Protein AF-A0A7C4TXS7-F1 (afdb_monomer)

Secondary structure (DSSP, 8-state):
--GGGS-----SS--HHHHHHHHHHHHS-HHHHHHHHGGGS---SSSSPPPPHHHHHHHHHT-

Radius of gyration: 16.3 Å; Cα contacts (8 Å, |Δi|>4): 16; chains: 1; bounding box: 31×21×44 Å

Structure (mmCIF, N/CA/C/O backbone):
data_AF-A0A7C4TXS7-F1
#
_entry.id   AF-A0A7C4TXS7-F1
#
loop_
_atom_site.group_PDB
_atom_site.id
_atom_site.type_symbol
_atom_site.label_atom_id
_atom_site.label_alt_id
_atom_site.label_comp_id
_atom_site.label_asym_id
_atom_site.label_entity_id
_atom_site.label_seq_id
_atom_site.pdbx_PDB_ins_code
_atom_site.Cartn_x
_atom_site.Cartn_y
_atom_site.Cartn_z
_atom_site.occupancy
_atom_site.B_iso_or_equiv
_atom_site.auth_seq_id
_atom_site.auth_comp_id
_atom_site.auth_asym_id
_atom_site.auth_atom_id
_atom_site.pdbx_PDB_model_num
ATOM 1 N N . MET A 1 1 ? 21.781 9.600 18.377 1.00 47.69 1 MET A N 1
ATOM 2 C CA . MET A 1 1 ? 20.837 9.328 19.482 1.00 47.69 1 MET A CA 1
ATOM 3 C C . MET A 1 1 ? 19.846 8.268 19.027 1.00 47.69 1 MET A C 1
ATOM 5 O O . MET A 1 1 ? 19.185 8.482 18.019 1.00 47.69 1 MET A O 1
ATOM 9 N N . LYS A 1 2 ? 19.796 7.107 19.692 1.00 46.81 2 LYS A N 1
ATOM 10 C CA . LYS A 1 2 ? 18.774 6.082 19.429 1.00 46.81 2 LYS A CA 1
ATOM 11 C C . LYS A 1 2 ? 17.513 6.477 20.204 1.00 46.81 2 LYS A C 1
ATOM 13 O O . LYS A 1 2 ? 17.583 6.653 21.411 1.00 46.81 2 LYS A O 1
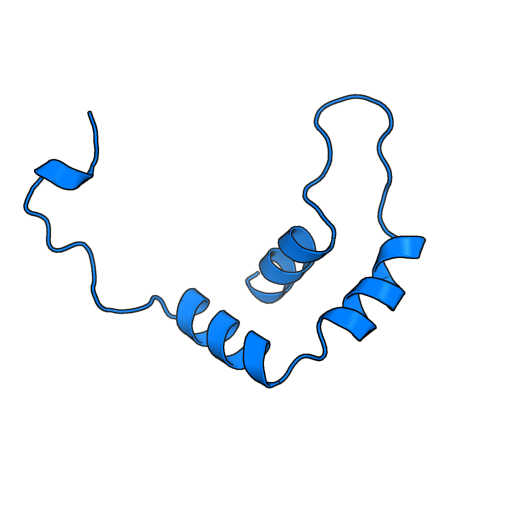ATOM 18 N N . GLN A 1 3 ? 16.385 6.624 19.510 1.00 56.16 3 GLN A N 1
ATOM 19 C CA . GLN A 1 3 ? 15.095 7.090 20.054 1.00 56.16 3 GLN A CA 1
ATOM 20 C C . GLN A 1 3 ? 14.513 6.227 21.191 1.00 56.16 3 GLN A C 1
ATOM 22 O O . GLN A 1 3 ? 13.555 6.643 21.829 1.00 56.16 3 GLN A O 1
ATOM 27 N N . ALA A 1 4 ? 15.079 5.048 21.457 1.00 55.94 4 ALA A N 1
ATOM 28 C CA . ALA A 1 4 ? 14.561 4.089 22.430 1.00 55.94 4 ALA A CA 1
ATOM 29 C C . ALA A 1 4 ? 14.755 4.497 23.907 1.00 55.94 4 ALA A C 1
ATOM 31 O O . ALA A 1 4 ? 14.117 3.910 24.769 1.00 55.94 4 ALA A O 1
ATOM 32 N N . ASP A 1 5 ? 15.612 5.479 24.202 1.00 55.75 5 ASP A N 1
ATOM 33 C CA . ASP A 1 5 ? 16.058 5.792 25.5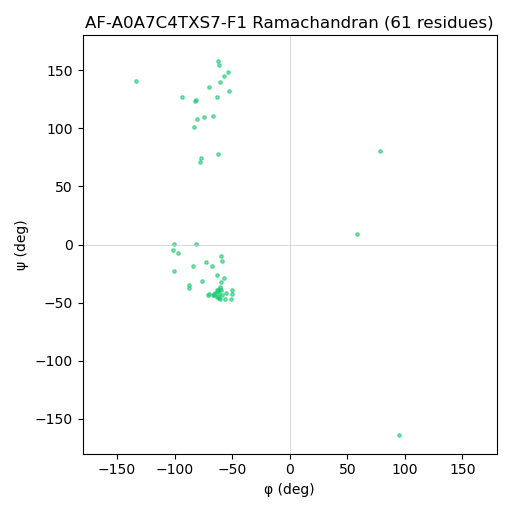73 1.00 55.75 5 ASP A CA 1
ATOM 34 C C . ASP A 1 5 ? 15.341 6.997 26.215 1.00 55.75 5 ASP A C 1
ATOM 36 O O . ASP A 1 5 ? 15.617 7.379 27.344 1.00 55.75 5 ASP A O 1
ATOM 40 N N . LEU A 1 6 ? 14.405 7.637 25.506 1.00 65.00 6 LEU A N 1
ATOM 41 C CA . LEU A 1 6 ? 13.801 8.893 25.973 1.00 65.00 6 LEU A CA 1
ATOM 42 C C . LEU A 1 6 ? 12.675 8.712 27.004 1.00 65.00 6 LEU A C 1
ATOM 44 O O . LEU A 1 6 ? 12.080 9.707 27.407 1.00 65.00 6 LEU A O 1
ATOM 48 N N . GLY A 1 7 ? 12.333 7.479 27.405 1.00 54.25 7 GLY A N 1
ATOM 49 C CA . GLY A 1 7 ? 11.246 7.219 28.367 1.00 54.25 7 GLY A CA 1
ATOM 50 C C . GLY A 1 7 ? 9.874 7.756 27.931 1.00 54.25 7 GLY A C 1
ATOM 51 O O . GLY A 1 7 ? 8.921 7.766 28.704 1.00 54.25 7 GLY A O 1
ATOM 52 N N . LEU A 1 8 ? 9.772 8.212 26.685 1.00 61.03 8 LEU A N 1
ATOM 53 C CA . LEU A 1 8 ? 8.535 8.576 26.040 1.00 61.03 8 LEU A CA 1
ATOM 54 C C . LEU A 1 8 ? 7.858 7.248 25.714 1.00 61.03 8 LEU A C 1
ATOM 56 O O . LEU A 1 8 ? 8.334 6.515 24.846 1.00 61.03 8 LEU A O 1
ATOM 60 N N . ASP A 1 9 ? 6.771 6.923 26.409 1.00 54.91 9 ASP A N 1
ATOM 61 C CA . ASP A 1 9 ? 5.809 5.928 25.936 1.00 54.91 9 ASP A CA 1
ATOM 62 C C . ASP A 1 9 ? 5.221 6.448 24.614 1.00 54.91 9 ASP A C 1
ATOM 64 O O . ASP A 1 9 ? 4.150 7.057 24.549 1.00 54.91 9 ASP A O 1
ATOM 68 N N . LEU A 1 10 ? 5.996 6.315 23.536 1.00 58.72 10 LEU A N 1
ATOM 69 C CA . LEU A 1 10 ? 5.613 6.683 22.186 1.00 58.72 10 LEU A CA 1
ATOM 70 C C . LEU A 1 10 ? 4.700 5.580 21.652 1.00 58.72 10 LEU A C 1
ATOM 72 O O . LEU A 1 10 ? 5.024 4.861 20.711 1.00 58.72 10 LEU A O 1
ATOM 76 N N . THR A 1 11 ? 3.492 5.541 22.207 1.00 57.25 11 THR A N 1
ATOM 77 C CA . THR A 1 11 ? 2.259 5.206 21.493 1.00 57.25 11 THR A CA 1
ATOM 78 C C . THR A 1 11 ? 1.997 3.716 21.224 1.00 57.25 11 THR A C 1
ATOM 80 O O . THR A 1 11 ? 2.058 3.243 20.095 1.00 57.25 11 THR A O 1
ATOM 83 N N . SER A 1 12 ? 1.492 2.990 22.230 1.00 61.00 12 SER A N 1
ATOM 84 C CA . SER A 1 12 ? 0.745 1.730 21.998 1.00 61.00 12 SER A CA 1
ATOM 85 C C . SER A 1 12 ? -0.506 1.918 21.112 1.00 61.00 12 SER A C 1
ATOM 87 O O . SER A 1 12 ? -1.082 0.964 20.582 1.00 61.00 12 SER A O 1
ATOM 89 N N . ARG A 1 13 ? -0.944 3.169 20.912 1.00 73.06 13 ARG A N 1
ATOM 90 C CA . ARG A 1 13 ? -2.063 3.531 20.040 1.00 73.06 13 ARG A CA 1
ATOM 91 C C . ARG A 1 13 ? -1.624 3.574 18.578 1.00 73.06 13 ARG A C 1
ATOM 93 O O . ARG A 1 13 ? -0.995 4.532 18.135 1.00 73.06 13 ARG A O 1
ATOM 100 N N . LYS A 1 14 ? -2.072 2.587 17.796 1.00 78.69 14 LYS A N 1
ATOM 101 C CA . LYS A 1 14 ? -1.979 2.627 16.330 1.00 78.69 14 LYS A CA 1
ATOM 102 C C . LYS A 1 14 ? -2.591 3.919 15.780 1.00 78.69 14 LYS A C 1
ATOM 104 O O . LYS A 1 14 ? -3.718 4.289 16.130 1.00 78.69 14 LYS A O 1
ATOM 109 N N . THR A 1 15 ? -1.857 4.578 14.885 1.00 88.44 15 THR A N 1
ATOM 110 C CA . THR A 1 15 ? -2.339 5.751 14.145 1.00 88.44 15 THR A CA 1
ATOM 111 C C . THR A 1 15 ? -3.539 5.370 13.273 1.00 88.44 15 THR A C 1
ATOM 113 O O . THR A 1 15 ? -3.709 4.205 12.914 1.00 88.44 15 THR A O 1
ATOM 116 N N . ARG A 1 16 ? -4.380 6.344 12.891 1.00 88.81 16 ARG A N 1
ATOM 117 C CA . ARG A 1 16 ? -5.522 6.081 11.991 1.00 88.81 16 ARG A CA 1
ATOM 118 C C . ARG A 1 16 ? -5.081 5.414 10.681 1.00 88.81 16 ARG A C 1
ATOM 120 O O . ARG A 1 16 ? -5.698 4.446 10.263 1.00 88.81 16 ARG A O 1
ATOM 127 N N . LYS A 1 17 ? -3.969 5.882 10.101 1.00 89.44 17 LYS A N 1
ATOM 128 C CA . LYS A 1 17 ? -3.356 5.298 8.898 1.00 89.44 17 LYS A CA 1
ATOM 129 C C . LYS A 1 17 ? -2.886 3.855 9.126 1.00 89.44 17 LYS A C 1
ATOM 131 O O . LYS A 1 17 ? -3.098 3.011 8.268 1.00 89.44 17 LYS A O 1
ATOM 136 N N . GLY A 1 18 ? -2.309 3.556 10.293 1.00 89.88 18 GLY A N 1
ATOM 137 C CA . GLY A 1 18 ? -1.915 2.190 10.655 1.00 89.88 18 GLY A CA 1
ATOM 138 C C . GLY A 1 18 ? -3.107 1.237 10.760 1.00 89.88 18 GLY A C 1
ATOM 139 O O . GLY A 1 18 ? -3.066 0.157 10.185 1.00 89.88 18 GLY A O 1
ATOM 140 N N . LYS A 1 19 ? -4.193 1.662 11.419 1.00 92.38 19 LYS A N 1
ATOM 141 C CA . LYS A 1 19 ? -5.428 0.861 11.506 1.00 92.38 19 LYS A CA 1
ATOM 142 C C . LYS A 1 19 ? -6.044 0.597 10.133 1.00 92.38 19 LYS A C 1
ATOM 144 O O . LYS A 1 19 ? -6.438 -0.524 9.855 1.00 92.38 19 LYS A O 1
ATOM 149 N N . PHE A 1 20 ? -6.077 1.616 9.277 1.00 91.44 20 PHE A N 1
ATOM 150 C CA . PHE A 1 20 ? -6.573 1.476 7.912 1.00 91.44 20 PHE A CA 1
ATOM 151 C C . PHE A 1 20 ? -5.751 0.456 7.113 1.00 91.44 20 PHE A C 1
ATOM 153 O O . PHE A 1 20 ? -6.324 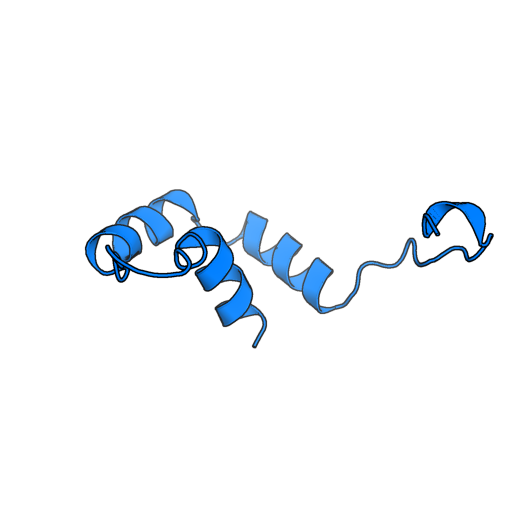-0.446 6.517 1.00 91.44 20 PHE A O 1
ATOM 160 N N . LEU A 1 21 ? -4.414 0.522 7.165 1.00 91.25 21 LEU A N 1
ATOM 161 C CA . LEU A 1 21 ? -3.569 -0.488 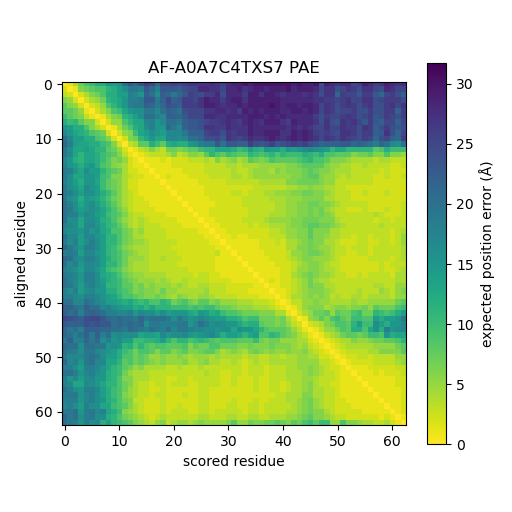6.518 1.00 91.25 21 LEU A CA 1
ATOM 162 C C . LEU A 1 21 ? -3.809 -1.905 7.065 1.00 91.25 21 LEU A C 1
ATOM 164 O O . LEU A 1 21 ? -3.809 -2.847 6.280 1.00 91.25 21 LEU A O 1
ATOM 168 N N . ASP A 1 22 ? -4.039 -2.067 8.374 1.00 92.31 22 ASP A N 1
ATOM 169 C CA . ASP A 1 22 ? -4.367 -3.381 8.952 1.00 92.31 22 ASP A CA 1
ATOM 170 C C . ASP A 1 22 ? -5.695 -3.934 8.410 1.00 92.31 22 ASP A C 1
ATOM 172 O O . ASP A 1 22 ? -5.831 -5.137 8.184 1.00 92.31 22 ASP A O 1
ATOM 176 N N . GLU A 1 23 ? -6.696 -3.069 8.235 1.00 93.19 23 GLU A N 1
ATOM 177 C CA . GLU A 1 23 ? -7.977 -3.442 7.631 1.00 93.19 23 GLU A CA 1
ATOM 178 C C . GLU A 1 23 ? -7.779 -3.831 6.164 1.00 93.19 23 GLU A C 1
ATOM 180 O O . GLU A 1 23 ? -8.277 -4.874 5.737 1.00 93.19 23 GLU A O 1
ATOM 185 N N . MET A 1 24 ? -6.977 -3.063 5.420 1.00 92.75 24 MET A N 1
ATOM 186 C CA . MET A 1 24 ? -6.617 -3.377 4.036 1.00 92.75 24 MET A CA 1
ATOM 187 C C . MET A 1 24 ? -5.895 -4.716 3.900 1.00 92.75 24 MET A C 1
ATOM 189 O O . MET A 1 24 ? -6.183 -5.459 2.967 1.00 92.75 24 MET A O 1
ATOM 193 N N . GLU A 1 25 ? -5.006 -5.065 4.830 1.00 92.31 25 GLU A N 1
ATOM 194 C CA . GLU A 1 25 ? -4.315 -6.361 4.833 1.00 92.31 25 GLU A CA 1
ATOM 195 C C . GLU A 1 25 ? -5.290 -7.548 4.858 1.00 92.31 25 GLU A C 1
ATOM 197 O O . GLU A 1 25 ? -4.995 -8.607 4.315 1.00 92.31 25 GLU A O 1
ATOM 202 N N . ARG A 1 26 ? -6.481 -7.362 5.437 1.00 93.00 26 ARG A N 1
ATOM 203 C CA . ARG A 1 26 ? -7.512 -8.406 5.518 1.00 93.00 26 ARG A CA 1
ATOM 204 C C . ARG A 1 26 ? -8.427 -8.450 4.301 1.00 93.00 26 ARG A C 1
ATOM 206 O O . ARG A 1 26 ? -8.903 -9.526 3.957 1.00 93.00 26 ARG A O 1
ATOM 213 N N . VAL A 1 27 ? -8.731 -7.297 3.703 1.00 93.12 27 VAL A N 1
ATOM 214 C CA . VAL A 1 27 ? -9.757 -7.197 2.647 1.00 93.12 27 VAL A CA 1
ATOM 215 C C . VAL A 1 27 ? -9.180 -7.157 1.236 1.00 93.12 27 VAL A C 1
ATOM 217 O O . VAL A 1 27 ? -9.887 -7.482 0.284 1.00 93.12 27 VAL A O 1
ATOM 220 N N . VAL A 1 28 ? -7.918 -6.757 1.074 1.00 89.88 28 VAL A N 1
ATOM 221 C CA . VAL A 1 28 ? -7.296 -6.595 -0.243 1.00 89.88 28 VAL A CA 1
ATOM 222 C C . VAL A 1 28 ? -6.555 -7.875 -0.640 1.00 89.88 28 VAL A C 1
ATOM 224 O O . VAL A 1 28 ? -5.677 -8.328 0.095 1.00 89.88 28 VAL A O 1
ATOM 227 N N . PRO A 1 29 ? -6.822 -8.445 -1.830 1.00 93.75 29 PRO A N 1
ATOM 228 C CA . PRO A 1 29 ? -6.058 -9.571 -2.358 1.00 93.75 29 PRO A CA 1
ATOM 229 C C . PRO A 1 29 ? -4.708 -9.089 -2.917 1.00 93.75 29 PRO A C 1
ATOM 231 O O . PRO A 1 29 ? -4.515 -9.007 -4.132 1.00 93.75 29 PRO A O 1
ATOM 234 N N . TRP A 1 30 ? -3.764 -8.759 -2.030 1.00 91.81 30 TRP A N 1
ATOM 235 C CA . TRP A 1 30 ? -2.485 -8.126 -2.384 1.00 91.81 30 TRP A CA 1
ATOM 236 C C . TRP A 1 30 ? -1.724 -8.849 -3.488 1.00 91.81 30 TRP A C 1
ATOM 238 O O . TRP A 1 30 ? -1.321 -8.210 -4.450 1.00 91.81 30 TRP A O 1
ATOM 248 N N . ALA A 1 31 ? -1.584 -10.173 -3.410 1.00 91.50 31 ALA A N 1
ATOM 249 C CA . ALA A 1 31 ? -0.851 -10.938 -4.419 1.00 91.50 31 ALA A CA 1
ATOM 250 C C . ALA A 1 31 ? -1.443 -10.777 -5.833 1.00 91.50 31 ALA A C 1
ATOM 252 O O . ALA A 1 31 ? -0.707 -10.570 -6.794 1.00 91.50 31 ALA A O 1
ATOM 253 N N . GLN A 1 32 ? -2.774 -10.820 -5.959 1.00 93.50 32 GLN A N 1
ATOM 254 C CA . GLN A 1 32 ? -3.453 -10.664 -7.249 1.00 93.50 32 GLN A CA 1
ATOM 255 C C . GLN A 1 32 ? -3.328 -9.229 -7.760 1.00 93.50 32 GLN A C 1
ATOM 257 O O . GLN A 1 32 ? -3.049 -9.002 -8.934 1.00 93.50 32 GLN A O 1
ATOM 262 N N . LEU A 1 33 ? -3.49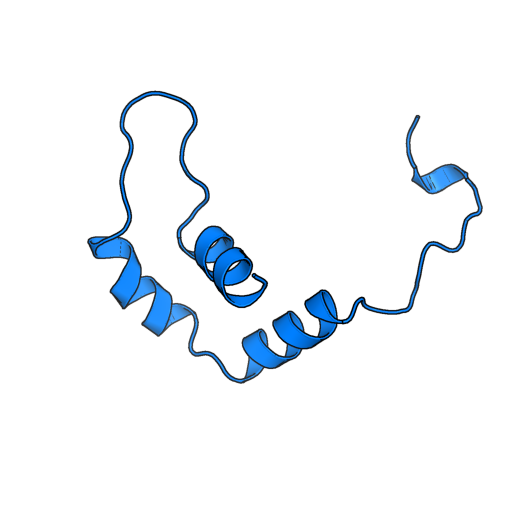2 -8.256 -6.863 1.00 91.56 33 LEU A N 1
ATOM 263 C CA . LEU A 1 33 ? -3.384 -6.845 -7.202 1.00 91.56 33 LEU A CA 1
ATOM 264 C C . LEU A 1 33 ? -1.960 -6.477 -7.644 1.00 91.56 33 LEU A C 1
ATOM 266 O O . LEU A 1 33 ? -1.785 -5.774 -8.636 1.00 91.56 33 LEU A O 1
ATOM 270 N N . LEU A 1 34 ? -0.940 -6.993 -6.957 1.00 92.00 34 LEU A N 1
ATOM 271 C CA . LEU A 1 34 ? 0.459 -6.790 -7.327 1.00 92.00 34 LEU A CA 1
ATOM 272 C C . LEU A 1 34 ? 0.791 -7.445 -8.663 1.00 92.00 34 LEU A C 1
ATOM 274 O O . LEU A 1 34 ? 1.411 -6.789 -9.494 1.00 92.00 34 LEU A O 1
ATOM 278 N N . ALA A 1 35 ? 0.310 -8.664 -8.918 1.00 93.19 35 ALA A N 1
ATOM 279 C CA . ALA A 1 35 ? 0.510 -9.338 -10.200 1.00 93.19 35 ALA A CA 1
ATOM 280 C C . ALA A 1 35 ? -0.072 -8.549 -11.389 1.00 93.19 35 ALA A C 1
ATOM 282 O O . ALA A 1 35 ? 0.485 -8.585 -12.484 1.00 93.19 35 ALA A O 1
ATOM 283 N N . LEU A 1 36 ? -1.165 -7.805 -11.179 1.00 92.88 36 LEU A N 1
ATOM 284 C CA . LEU A 1 36 ? -1.739 -6.919 -12.197 1.00 92.88 36 LEU A CA 1
ATOM 285 C C . LEU A 1 36 ? -0.940 -5.621 -12.376 1.00 92.88 36 LEU A C 1
ATOM 287 O O . LEU A 1 36 ? -0.905 -5.073 -13.473 1.00 92.88 36 LEU A O 1
ATOM 291 N N . ILE A 1 37 ? -0.309 -5.112 -11.316 1.00 89.44 37 ILE A N 1
ATOM 292 C CA . ILE A 1 37 ? 0.400 -3.823 -11.334 1.00 89.44 37 ILE A CA 1
ATOM 293 C C . ILE A 1 37 ? 1.852 -3.974 -11.794 1.00 89.44 37 ILE A C 1
ATOM 295 O O . ILE A 1 37 ? 2.359 -3.105 -12.503 1.00 89.44 37 ILE A O 1
ATOM 299 N N . GLU A 1 38 ? 2.534 -5.055 -11.413 1.00 88.12 38 GLU A N 1
ATOM 300 C CA . GLU A 1 38 ? 3.948 -5.299 -11.727 1.00 88.12 38 GLU A CA 1
ATOM 301 C C . GLU A 1 38 ? 4.311 -5.129 -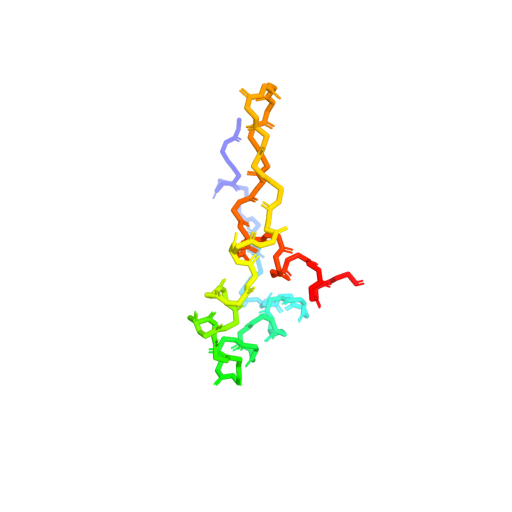13.213 1.00 88.12 38 GLU A C 1
ATOM 303 O O . GLU A 1 38 ? 5.336 -4.493 -13.482 1.00 88.12 38 GLU A O 1
ATOM 308 N N . PRO A 1 39 ? 3.508 -5.606 -14.188 1.00 89.50 39 PRO A N 1
ATOM 309 C CA . PRO A 1 39 ? 3.795 -5.415 -15.611 1.00 89.50 39 PRO A CA 1
ATOM 310 C C . PRO A 1 39 ? 3.785 -3.946 -16.054 1.00 89.50 39 PRO A C 1
ATOM 312 O O . PRO A 1 39 ? 4.443 -3.590 -17.030 1.00 89.50 39 PRO A O 1
ATOM 315 N N . HIS A 1 40 ? 3.047 -3.093 -15.344 1.00 86.69 40 HIS A N 1
ATOM 316 C CA . HIS A 1 40 ? 2.883 -1.672 -15.654 1.00 86.69 40 HIS A CA 1
ATOM 317 C C . HIS A 1 40 ? 3.746 -0.763 -14.769 1.00 86.69 40 HIS A C 1
ATOM 319 O O . HIS A 1 40 ? 3.779 0.453 -14.972 1.00 86.69 40 HIS A O 1
ATOM 325 N N . ALA A 1 41 ? 4.444 -1.326 -13.780 1.00 82.62 41 ALA A N 1
ATOM 326 C CA . ALA A 1 41 ? 5.259 -0.555 -12.860 1.00 82.62 41 ALA A CA 1
ATOM 327 C C . ALA A 1 41 ? 6.511 0.006 -13.567 1.00 82.62 41 ALA A C 1
ATOM 329 O O . ALA A 1 41 ? 7.203 -0.721 -14.288 1.00 82.62 41 ALA A O 1
ATOM 330 N N . PRO A 1 42 ? 6.860 1.287 -13.346 1.00 76.31 42 PRO A N 1
ATOM 331 C CA . PRO A 1 42 ? 8.015 1.894 -13.990 1.00 76.31 42 PRO A CA 1
ATO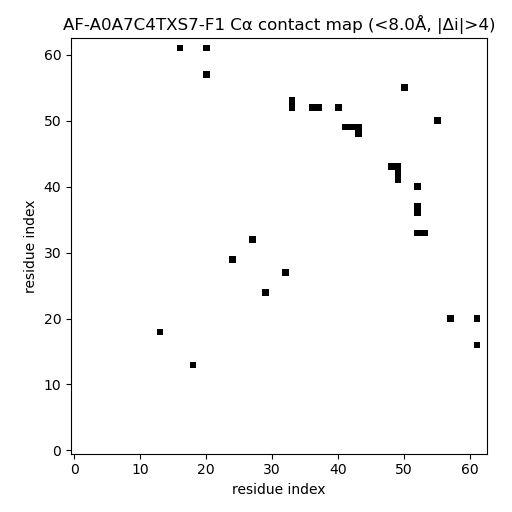M 332 C C . PRO A 1 42 ? 9.315 1.248 -13.489 1.00 76.31 42 PRO A C 1
ATOM 334 O O . PRO A 1 42 ? 9.739 1.465 -12.353 1.00 76.31 42 PRO A O 1
ATOM 337 N N . ARG A 1 43 ? 9.990 0.487 -14.357 1.00 71.56 43 ARG A N 1
ATOM 338 C CA . ARG A 1 43 ? 11.357 0.004 -14.117 1.00 71.56 43 ARG A CA 1
ATOM 339 C C . ARG A 1 43 ? 12.339 1.104 -14.511 1.00 71.56 43 ARG A C 1
ATOM 341 O O . ARG A 1 43 ? 12.595 1.321 -15.690 1.00 71.56 43 ARG A O 1
ATOM 348 N N . LYS A 1 44 ? 12.871 1.843 -13.534 1.00 69.31 44 LYS A N 1
ATOM 349 C CA . LYS A 1 44 ? 13.987 2.768 -13.795 1.00 69.31 44 LYS A CA 1
ATOM 350 C C . LYS A 1 44 ? 15.307 2.002 -13.803 1.00 69.31 44 LYS A C 1
ATOM 352 O O . LYS A 1 44 ? 15.658 1.392 -12.801 1.00 69.31 44 LYS A O 1
ATOM 357 N N . GLU A 1 45 ? 16.059 2.120 -14.895 1.00 66.44 45 GLU A N 1
ATOM 358 C CA . GLU A 1 45 ? 17.415 1.562 -15.023 1.00 66.44 45 GLU A CA 1
ATOM 359 C C . GLU A 1 45 ? 18.516 2.471 -14.444 1.00 66.44 45 GLU A C 1
ATOM 361 O O . GLU A 1 45 ? 19.621 2.008 -14.176 1.00 66.44 45 GLU A O 1
ATOM 366 N N . ARG A 1 46 ? 18.249 3.771 -14.236 1.00 69.00 46 ARG A N 1
ATOM 367 C CA . ARG A 1 46 ? 19.238 4.739 -13.723 1.00 69.00 46 ARG A CA 1
ATOM 368 C C . ARG A 1 46 ? 18.678 5.626 -12.610 1.00 69.00 46 ARG A C 1
ATOM 370 O O . ARG A 1 46 ? 17.551 6.116 -12.694 1.00 69.00 46 ARG A O 1
ATOM 377 N N . GLY A 1 47 ? 19.514 5.893 -11.604 1.00 79.56 47 GLY A N 1
ATOM 378 C CA . GLY A 1 47 ? 19.194 6.724 -10.438 1.00 79.56 47 GLY A CA 1
ATOM 379 C C . GLY A 1 47 ? 18.714 5.913 -9.232 1.00 79.56 47 GLY A C 1
ATOM 380 O O . GLY A 1 47 ? 18.916 4.703 -9.166 1.00 79.56 47 GLY A O 1
ATOM 381 N N . ARG A 1 48 ? 18.089 6.580 -8.251 1.00 79.12 48 ARG A N 1
ATOM 382 C CA . ARG A 1 48 ? 17.516 5.892 -7.085 1.00 79.12 48 ARG A CA 1
ATOM 383 C C . ARG A 1 48 ? 16.396 4.952 -7.558 1.00 79.12 48 ARG A C 1
ATOM 385 O O . ARG A 1 48 ? 15.484 5.437 -8.236 1.00 79.12 48 ARG A O 1
ATOM 392 N N . PRO A 1 49 ? 16.434 3.657 -7.197 1.00 77.69 49 PRO A N 1
ATOM 393 C CA . PRO A 1 49 ? 15.371 2.739 -7.564 1.00 77.69 49 PRO A CA 1
ATOM 394 C C . PRO A 1 49 ? 14.043 3.224 -6.965 1.00 77.69 49 PRO A C 1
ATOM 396 O O . PRO A 1 49 ? 14.026 3.719 -5.829 1.00 77.69 49 PRO A O 1
ATOM 399 N N . PRO A 1 50 ? 12.936 3.129 -7.717 1.00 81.19 50 PRO A N 1
ATOM 400 C CA . PRO A 1 50 ? 11.619 3.408 -7.174 1.00 81.19 50 PRO A CA 1
ATOM 401 C C . PRO A 1 50 ? 11.320 2.435 -6.031 1.00 81.19 50 PRO A C 1
ATOM 403 O O . PRO A 1 50 ? 11.866 1.332 -5.969 1.00 81.19 50 PRO A O 1
ATOM 406 N N . PHE A 1 51 ? 10.444 2.843 -5.113 1.00 83.38 51 PHE A N 1
ATOM 407 C CA . PHE A 1 51 ? 9.904 1.910 -4.130 1.00 83.38 51 PHE A CA 1
ATOM 408 C C . PHE A 1 51 ? 9.224 0.744 -4.856 1.00 83.38 51 PHE A C 1
ATOM 410 O O . PHE A 1 51 ? 8.623 0.942 -5.915 1.00 83.38 51 PHE A O 1
ATOM 417 N N . GLY A 1 52 ? 9.309 -0.460 -4.283 1.00 87.00 52 GLY A N 1
ATOM 418 C CA . GLY A 1 52 ? 8.610 -1.625 -4.823 1.00 87.00 52 GLY A CA 1
ATOM 419 C C . GLY A 1 52 ? 7.118 -1.335 -5.001 1.00 87.00 52 GLY A C 1
ATOM 420 O O . GLY A 1 52 ? 6.545 -0.557 -4.229 1.0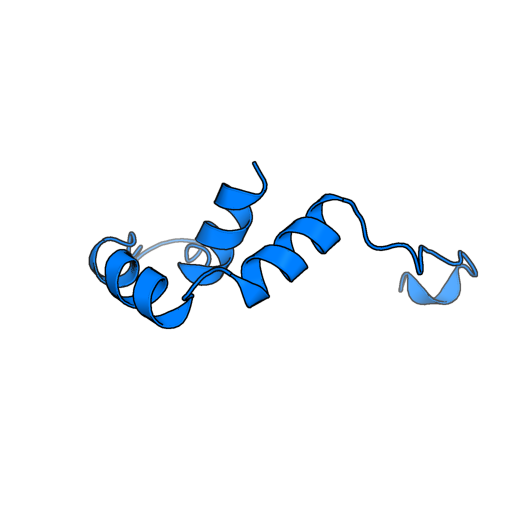0 87.00 52 GLY A O 1
ATOM 421 N N . ALA A 1 53 ? 6.498 -1.955 -6.010 1.00 87.50 53 ALA A N 1
ATOM 422 C CA . ALA A 1 53 ? 5.093 -1.729 -6.369 1.00 87.50 53 ALA A CA 1
ATOM 423 C C . ALA A 1 53 ? 4.165 -1.842 -5.150 1.00 87.50 53 ALA A C 1
ATOM 425 O O . ALA A 1 53 ? 3.280 -1.018 -4.948 1.00 87.50 53 ALA A O 1
ATOM 426 N N . GLU A 1 54 ? 4.462 -2.798 -4.278 1.00 88.62 54 GLU A N 1
ATOM 427 C CA . GLU A 1 54 ? 3.762 -3.045 -3.029 1.00 88.62 54 GLU A CA 1
ATOM 428 C C . GLU A 1 54 ? 3.808 -1.879 -2.026 1.00 88.62 54 GLU A C 1
ATOM 430 O O . GLU A 1 54 ? 2.782 -1.480 -1.466 1.00 88.62 54 GLU A O 1
ATOM 435 N N . VAL A 1 55 ? 4.987 -1.295 -1.815 1.00 89.38 55 VAL A N 1
ATOM 436 C CA . VAL A 1 55 ? 5.165 -0.155 -0.904 1.00 89.38 55 VAL A CA 1
ATOM 437 C C . VAL A 1 55 ? 4.528 1.096 -1.497 1.00 89.38 55 VAL A C 1
ATOM 439 O O . VAL A 1 55 ? 3.823 1.824 -0.798 1.00 89.38 55 VAL A O 1
ATOM 442 N N . MET A 1 56 ? 4.730 1.327 -2.796 1.00 90.31 56 MET A N 1
ATOM 443 C CA . MET A 1 56 ? 4.080 2.418 -3.518 1.00 90.31 56 MET A CA 1
ATOM 444 C C . MET A 1 56 ? 2.564 2.338 -3.398 1.00 90.31 56 MET A C 1
ATOM 446 O O . MET A 1 56 ? 1.928 3.342 -3.088 1.00 90.31 56 MET A O 1
ATOM 450 N N . LEU A 1 57 ? 1.987 1.159 -3.607 1.00 89.56 57 LEU A N 1
ATOM 451 C CA . LEU A 1 57 ? 0.548 0.956 -3.551 1.00 89.56 57 LEU A CA 1
ATOM 452 C C . LEU A 1 57 ? -0.011 1.258 -2.153 1.00 89.56 57 LEU A C 1
ATOM 454 O O . LEU A 1 57 ? -0.981 2.005 -2.031 1.00 89.56 57 LEU A O 1
ATOM 458 N N . ARG A 1 58 ? 0.650 0.777 -1.089 1.00 90.56 58 ARG A N 1
ATOM 459 C CA . ARG A 1 58 ? 0.264 1.109 0.295 1.00 90.56 58 ARG A CA 1
ATOM 460 C C . ARG A 1 58 ? 0.336 2.608 0.585 1.00 90.56 58 ARG A C 1
ATOM 462 O O . ARG A 1 58 ? -0.515 3.126 1.300 1.00 90.56 58 ARG A O 1
ATOM 469 N N . ILE A 1 59 ? 1.313 3.318 0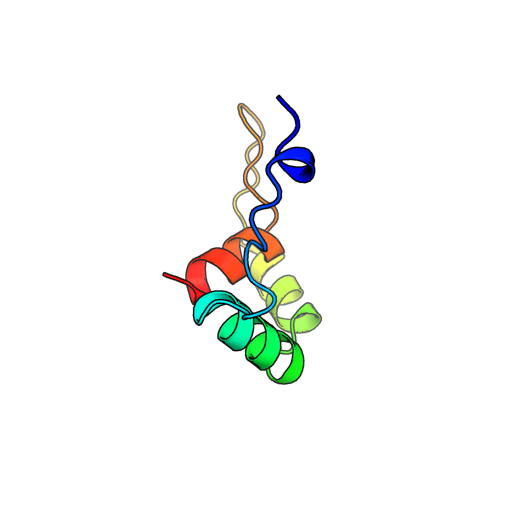.019 1.00 90.31 59 ILE A N 1
ATOM 470 C CA . ILE A 1 59 ? 1.397 4.780 0.143 1.00 90.31 59 ILE A CA 1
ATOM 471 C C . ILE A 1 59 ? 0.231 5.456 -0.586 1.00 90.31 59 ILE A C 1
ATOM 473 O O . ILE A 1 59 ? -0.361 6.366 -0.020 1.00 90.31 59 ILE A O 1
ATOM 477 N N . HIS A 1 60 ? -0.124 5.019 -1.798 1.00 89.12 60 HIS A N 1
ATOM 478 C CA . HIS A 1 60 ? -1.243 5.596 -2.557 1.00 89.12 60 HIS A CA 1
ATOM 479 C C . HIS A 1 60 ? -2.582 5.430 -1.841 1.00 89.12 60 HIS A C 1
ATOM 481 O O . HIS A 1 60 ? -3.366 6.368 -1.818 1.00 89.12 60 HIS A O 1
ATOM 487 N N . PHE A 1 61 ? -2.822 4.290 -1.194 1.00 88.00 61 PHE A N 1
ATOM 488 C CA . PHE A 1 61 ? -4.033 4.098 -0.395 1.00 88.00 61 PHE A CA 1
ATOM 489 C C . PHE A 1 61 ? -4.097 4.969 0.867 1.00 88.00 61 PHE A C 1
ATOM 491 O O . PHE A 1 61 ? -5.166 5.144 1.440 1.00 88.00 61 PHE A O 1
ATOM 498 N N . LEU A 1 62 ? -2.959 5.502 1.315 1.00 90.06 62 LEU A N 1
ATOM 499 C CA . LEU A 1 62 ? -2.854 6.356 2.496 1.00 90.06 62 LEU A CA 1
ATOM 500 C C . LEU A 1 62 ? -2.860 7.860 2.201 1.00 90.06 62 LEU A C 1
ATOM 502 O O . LEU A 1 62 ? -2.812 8.640 3.167 1.00 90.06 62 LEU A O 1
ATOM 506 N N . GLN A 1 63 ? -2.807 8.252 0.927 1.00 83.81 63 GLN A N 1
ATOM 507 C CA . GLN A 1 63 ? -2.891 9.649 0.491 1.00 83.81 63 GLN A CA 1
ATOM 508 C C . GLN A 1 63 ? -4.315 10.162 0.679 1.00 83.81 63 GLN A C 1
ATOM 510 O O . GLN A 1 63 ? -4.434 11.213 1.348 1.00 83.81 63 GLN A O 1
#

Mean predicted aligned error: 9.26 Å

Sequence (63 aa):
MKQADLGLDLTSRKTRKGKFLDEMERVVPWAQLLALIEPHAPRKERGRPPFGAEVMLRIHFLQ

Solvent-accessible surface area (backbone atoms only — not comparable to full-atom values): 4292 Å² total; per-residue (Å²): 135,74,84,85,74,71,82,66,85,82,56,96,65,74,49,73,67,54,52,51,51,58,52,42,68,75,74,50,63,56,72,64,54,46,66,67,43,59,85,74,51,85,80,67,95,73,79,83,71,70,72,55,70,68,60,47,50,58,50,62,78,69,108

Foldseek 3Di:
DPPPPPPPPPDPPDDPLRVVVVVCVVVPPLVVVLVVCVVVDDQDPDDDGDDRPSVVVSVVVSD

pLDDT: mean 80.93, std 13.76, range [46.81, 93.75]